Protein AF-A0A812KFK1-F1 (afdb_monomer_lite)

pLDDT: mean 70.48, std 11.32, range [40.88, 87.0]

Radius of gyration: 27.41 Å; chains: 1; bounding box: 94×32×52 Å

Secondary structure (DSSP, 8-state):
-B-TTSSBHHHHS-HHHHHHHHHHHHHHHTSSSS--S-HHHHHHHHHHHHHHHHHHHHHHHTTTHHHHHHHHHHHHHHHHHHHHHHHHHHHHHH-TTTGGGHHHHHHHHHHHHHHHHHHHHHHHSPPTHHHHHHHHHHHHHT-

Foldseek 3Di:
DPPPVRHRPCVVDDPVVNCVVVVVCVVVVVPDDDPPPDPVVVVVVVVVVVVVVVVVVVVCPPQPPVLLVVLVVVLVVCLVVQCVPCLVVVDVVPDDVCSVCSSVVSSVVSSVVSSVVSVVVVVPDPDCVVVVVVVVVVVVVVD

Structure (mmCIF, N/CA/C/O backbone):
data_AF-A0A812KFK1-F1
#
_entry.id   AF-A0A812KFK1-F1
#
loop_
_atom_site.group_PDB
_atom_site.id
_atom_site.type_symbol
_atom_site.label_atom_id
_atom_site.label_alt_id
_atom_site.label_comp_id
_atom_site.label_asym_id
_atom_site.label_entity_id
_atom_site.label_seq_id
_atom_site.pdbx_PDB_ins_code
_atom_site.Cartn_x
_atom_site.Cartn_y
_atom_site.Cartn_z
_atom_site.occupancy
_atom_site.B_iso_or_equiv
_atom_site.auth_seq_id
_atom_site.auth_comp_id
_atom_site.auth_asym_id
_atom_site.auth_atom_id
_atom_site.pdbx_PDB_model_num
ATOM 1 N N . MET A 1 1 ? -40.407 5.718 8.622 1.00 50.22 1 MET A N 1
ATOM 2 C CA . MET A 1 1 ? -41.687 6.332 9.011 1.00 50.22 1 MET A CA 1
ATOM 3 C C . MET A 1 1 ? -41.705 7.710 8.384 1.00 50.22 1 MET A C 1
ATOM 5 O O . MET A 1 1 ? -40.658 8.346 8.354 1.00 50.22 1 MET A O 1
ATOM 9 N N . TYR A 1 2 ? -42.812 8.055 7.737 1.00 50.09 2 TYR A N 1
ATOM 10 C CA . TYR A 1 2 ? -43.069 9.373 7.161 1.00 50.09 2 TYR A CA 1
ATOM 11 C C . TYR A 1 2 ? -44.126 10.018 8.056 1.00 50.09 2 TYR A C 1
ATOM 13 O O . TYR A 1 2 ? -45.037 9.302 8.483 1.00 50.09 2 TYR A O 1
ATOM 21 N N . ALA A 1 3 ? -43.990 11.305 8.356 1.00 56.97 3 ALA A N 1
ATOM 22 C CA . ALA A 1 3 ? -45.036 12.049 9.043 1.00 56.97 3 ALA A CA 1
ATOM 23 C C . ALA A 1 3 ? -46.223 12.301 8.088 1.00 56.97 3 ALA A C 1
ATOM 25 O O . ALA A 1 3 ? -46.097 12.127 6.869 1.00 56.97 3 ALA A O 1
ATOM 26 N N . GLU A 1 4 ? -47.390 12.652 8.637 1.00 62.00 4 GLU A N 1
ATOM 27 C CA . GLU A 1 4 ? -48.662 12.831 7.903 1.00 62.00 4 GLU A CA 1
ATOM 28 C C . GLU A 1 4 ? -48.604 13.910 6.795 1.00 62.00 4 GLU A C 1
ATOM 30 O O . GLU A 1 4 ? -49.464 13.971 5.923 1.00 62.00 4 GLU A O 1
ATOM 35 N N . ASP A 1 5 ? -47.545 14.710 6.791 1.00 61.19 5 ASP A N 1
ATOM 36 C CA . ASP A 1 5 ? -47.175 15.793 5.884 1.00 61.19 5 ASP A CA 1
ATOM 37 C C . ASP A 1 5 ? -46.241 15.357 4.729 1.00 61.19 5 ASP A C 1
ATOM 39 O O . ASP A 1 5 ? -45.827 16.171 3.905 1.00 61.19 5 ASP A O 1
ATOM 43 N N . GLY A 1 6 ? -45.946 14.057 4.598 1.00 66.69 6 GLY A N 1
ATOM 44 C CA . GLY A 1 6 ? -45.289 13.470 3.417 1.00 66.69 6 GLY A CA 1
ATOM 45 C C . GLY A 1 6 ? -43.778 13.710 3.311 1.00 66.69 6 GLY A C 1
ATOM 46 O O . GLY A 1 6 ? -43.132 13.189 2.399 1.00 66.69 6 GLY A O 1
ATOM 47 N N . ILE A 1 7 ? -43.191 14.442 4.257 1.00 58.69 7 ILE A N 1
ATOM 48 C CA . ILE A 1 7 ? -41.748 14.666 4.379 1.00 58.69 7 ILE A CA 1
ATOM 49 C C . ILE A 1 7 ? -41.153 13.566 5.276 1.00 58.69 7 ILE A C 1
ATOM 51 O O . ILE A 1 7 ? -41.799 13.058 6.198 1.00 58.69 7 ILE A O 1
ATOM 55 N N . ARG A 1 8 ? -39.917 13.125 5.001 1.00 57.19 8 ARG A N 1
ATOM 56 C CA . ARG A 1 8 ? -39.225 12.178 5.895 1.00 57.19 8 ARG A CA 1
ATOM 57 C C . ARG A 1 8 ? -38.993 12.862 7.240 1.00 57.19 8 ARG A C 1
ATOM 59 O O . ARG A 1 8 ? -38.387 13.923 7.258 1.00 57.19 8 ARG A O 1
ATOM 66 N N . ASP A 1 9 ? -39.318 12.204 8.356 1.00 59.56 9 ASP A N 1
ATOM 67 C CA . ASP A 1 9 ? -39.042 12.707 9.724 1.00 59.56 9 ASP A CA 1
ATOM 68 C C . ASP A 1 9 ? -37.596 13.209 9.909 1.00 59.56 9 ASP A C 1
ATOM 70 O O . ASP A 1 9 ? -37.313 14.123 10.673 1.00 59.56 9 ASP A O 1
ATOM 74 N N . VAL A 1 10 ? -36.656 12.612 9.173 1.00 60.09 10 VAL A N 1
ATOM 75 C CA . VAL A 1 10 ? -35.224 12.949 9.189 1.00 60.09 10 VAL A CA 1
ATOM 76 C C . VAL A 1 10 ? -34.929 14.328 8.567 1.00 60.09 10 VAL A C 1
ATOM 78 O O . VAL A 1 10 ? -33.869 14.886 8.806 1.00 60.09 10 VAL A O 1
ATOM 81 N N . GLU A 1 11 ? -35.824 14.873 7.753 1.00 60.94 11 GLU A N 1
ATOM 82 C CA . GLU A 1 11 ? -35.664 16.168 7.077 1.00 60.94 11 GLU A CA 1
ATOM 83 C C . GLU A 1 11 ? -36.427 17.292 7.792 1.00 60.94 11 GLU A C 1
ATOM 85 O O . GLU A 1 11 ? -36.064 18.456 7.646 1.00 60.94 11 GLU A O 1
ATOM 90 N N . ALA A 1 12 ? -37.428 16.950 8.610 1.00 61.34 12 ALA A N 1
ATOM 91 C CA . ALA A 1 12 ? -38.185 17.906 9.418 1.00 61.34 12 ALA A CA 1
ATOM 92 C C . ALA A 1 12 ? -37.478 18.300 10.735 1.00 61.34 12 ALA A C 1
ATOM 94 O O . ALA A 1 12 ? -37.833 19.302 11.351 1.00 61.34 12 ALA A O 1
ATOM 95 N N . MET A 1 13 ? -36.476 17.530 11.179 1.00 61.03 13 MET A N 1
ATOM 96 C CA . MET A 1 13 ? -35.762 17.758 12.443 1.00 61.03 13 MET A CA 1
ATOM 97 C C . MET A 1 13 ? -34.488 18.595 12.258 1.00 61.03 13 MET A C 1
ATOM 99 O O . MET A 1 13 ? -33.735 18.411 11.300 1.00 61.03 13 MET A O 1
ATOM 103 N N . SER A 1 14 ? -34.191 19.470 13.224 1.00 64.50 14 SER A N 1
ATOM 104 C CA . SER A 1 14 ? -32.937 20.228 13.247 1.00 64.50 14 SER A CA 1
ATOM 105 C C . SER A 1 14 ? -31.723 19.296 13.420 1.00 64.50 14 SER A C 1
ATOM 107 O O . SER A 1 14 ? -31.788 18.275 14.110 1.00 64.50 14 SER A O 1
ATOM 109 N N . SER A 1 15 ? -30.578 19.631 12.810 1.00 59.16 15 SER A N 1
ATOM 110 C CA . SER A 1 15 ? -29.387 18.758 12.775 1.00 59.16 15 SER A CA 1
ATOM 111 C C . SER A 1 15 ? -28.874 18.330 14.158 1.00 59.16 15 SER A C 1
ATOM 113 O O . SER A 1 15 ? -28.258 17.272 14.277 1.00 59.16 15 SER A O 1
ATOM 115 N N . GLN A 1 16 ? -29.119 19.132 15.199 1.00 60.59 16 GLN A N 1
ATOM 116 C CA . GLN A 1 16 ? -28.716 18.828 16.576 1.00 60.59 16 GLN A CA 1
ATOM 117 C C . GLN A 1 16 ? -29.673 17.829 17.243 1.00 60.59 16 GLN A C 1
ATOM 119 O O . GLN A 1 16 ? -29.223 16.833 17.812 1.00 60.59 16 GLN A O 1
ATOM 124 N N . GLU A 1 17 ? -30.985 18.006 17.077 1.00 62.84 17 GLU A N 1
ATOM 125 C CA . GLU A 1 17 ? -31.999 17.070 17.585 1.00 62.84 17 GLU A CA 1
ATOM 126 C C . GLU A 1 17 ? -31.920 15.706 16.894 1.00 62.84 17 GLU A C 1
ATOM 128 O O . GLU A 1 17 ? -32.220 14.668 17.484 1.00 62.84 17 GLU A O 1
ATOM 133 N N . LEU A 1 18 ? -31.432 15.677 15.655 1.00 66.19 18 LEU A N 1
ATOM 134 C CA . LEU A 1 18 ? -31.231 14.451 14.894 1.00 66.19 18 LEU A CA 1
ATOM 135 C C . LEU A 1 18 ? -30.092 13.589 15.455 1.00 66.19 18 LEU A C 1
ATOM 137 O O . LEU A 1 18 ? -30.167 12.358 15.424 1.00 66.19 18 LEU A O 1
ATOM 141 N N . VAL A 1 19 ? -29.047 14.223 15.994 1.00 67.06 19 VAL A N 1
ATOM 142 C CA . VAL A 1 19 ? -27.933 13.540 16.667 1.00 67.06 19 VAL A CA 1
ATOM 143 C C . VAL A 1 19 ? -28.378 13.019 18.028 1.00 67.06 19 VAL A C 1
ATOM 145 O O . VAL A 1 19 ? -28.076 11.873 18.367 1.00 67.06 19 VAL A O 1
ATOM 148 N N . GLU A 1 20 ? -29.151 13.792 18.787 1.00 71.12 20 GLU A N 1
ATOM 149 C CA . GLU A 1 20 ? -29.719 13.332 20.059 1.00 71.12 20 GLU A CA 1
ATOM 150 C C . GLU A 1 20 ? -30.714 12.185 19.864 1.00 71.12 20 GLU A C 1
ATOM 152 O O . GLU A 1 20 ? -30.672 11.188 20.585 1.00 71.12 20 GLU A O 1
ATOM 157 N N . HIS A 1 21 ? -31.564 12.268 18.842 1.00 68.12 21 HIS A N 1
ATOM 158 C CA . HIS A 1 21 ? -32.529 11.223 18.538 1.00 68.12 21 HIS A CA 1
ATOM 159 C C . HIS A 1 21 ? -31.843 9.955 18.016 1.00 68.12 21 HIS A C 1
ATOM 161 O O . HIS A 1 21 ? -32.155 8.859 18.475 1.00 68.12 21 HIS A O 1
ATOM 167 N N . LYS A 1 22 ? -30.841 10.066 17.130 1.00 66.25 22 LYS A N 1
ATOM 168 C CA . LYS A 1 22 ? -30.082 8.897 16.651 1.00 66.25 22 LYS A CA 1
ATOM 169 C C . LYS A 1 22 ? -29.191 8.288 17.726 1.00 66.25 22 LYS A C 1
ATOM 171 O O . LYS A 1 22 ? -29.102 7.067 17.796 1.00 66.25 22 LYS A O 1
ATOM 176 N N . SER A 1 23 ? -28.566 9.092 18.582 1.00 59.47 23 SER A N 1
ATOM 177 C CA . SER A 1 23 ? -27.773 8.580 19.708 1.00 59.47 23 SER A CA 1
ATOM 178 C C . SER A 1 23 ? -28.659 7.889 20.742 1.00 59.47 23 SER A C 1
ATOM 180 O O . SER A 1 23 ? -28.334 6.778 21.163 1.00 59.47 23 SER A O 1
ATOM 182 N N . LYS A 1 24 ? -29.835 8.451 21.062 1.00 65.81 24 LYS A N 1
ATOM 183 C CA . LYS A 1 24 ? -30.858 7.747 21.844 1.00 65.81 24 LYS A CA 1
ATOM 184 C C . LYS A 1 24 ? -31.308 6.477 21.145 1.00 65.81 24 LYS A C 1
ATOM 186 O O . LYS A 1 24 ? -31.327 5.444 21.793 1.00 65.81 24 LYS A O 1
ATOM 191 N N . LEU A 1 25 ? -31.609 6.479 19.850 1.00 63.59 25 LEU A N 1
ATOM 192 C CA . LEU A 1 25 ? -32.019 5.266 19.138 1.00 63.59 25 LEU A CA 1
ATOM 193 C C . LEU A 1 25 ? -30.920 4.205 19.110 1.00 63.59 25 LEU A C 1
ATOM 195 O O . LEU A 1 25 ? -31.243 3.037 19.253 1.00 63.59 25 LEU A O 1
ATOM 199 N N . VAL A 1 26 ? -29.643 4.566 19.003 1.00 62.38 26 VAL A N 1
ATOM 200 C CA . VAL A 1 26 ? -28.530 3.610 19.117 1.00 62.38 26 VAL A CA 1
ATOM 201 C C . VAL A 1 26 ? -28.459 3.042 20.533 1.00 62.38 26 VAL A C 1
ATOM 203 O O . VAL A 1 26 ? -28.394 1.829 20.693 1.00 62.38 26 VAL A O 1
ATOM 206 N N . LEU A 1 27 ? -28.563 3.884 21.564 1.00 58.59 27 LEU A N 1
ATOM 207 C CA . LEU A 1 27 ? -28.557 3.455 22.967 1.00 58.59 27 LEU A CA 1
ATOM 208 C C . LEU A 1 27 ? -29.805 2.638 23.351 1.00 58.59 27 LEU A C 1
ATOM 210 O O . LEU A 1 27 ? -29.719 1.727 24.172 1.00 58.59 27 LEU A O 1
ATOM 214 N N . THR A 1 28 ? -30.956 2.925 22.741 1.00 57.56 28 THR A N 1
ATOM 215 C CA . THR A 1 28 ? -32.237 2.252 23.020 1.00 57.56 28 THR A CA 1
ATOM 216 C C . THR A 1 28 ? -32.428 1.011 22.146 1.00 57.56 28 THR A C 1
ATOM 218 O O . THR A 1 28 ? -32.996 0.033 22.613 1.00 57.56 28 THR A O 1
ATOM 221 N N . SER A 1 29 ? -31.882 0.983 20.927 1.00 51.09 29 SER A N 1
ATOM 222 C CA . SER A 1 29 ? -31.783 -0.228 20.089 1.00 51.09 29 SER A CA 1
ATOM 223 C C . SER A 1 29 ? -30.693 -1.181 20.588 1.00 51.09 29 SER A C 1
ATOM 225 O O . SER A 1 29 ? -30.698 -2.358 20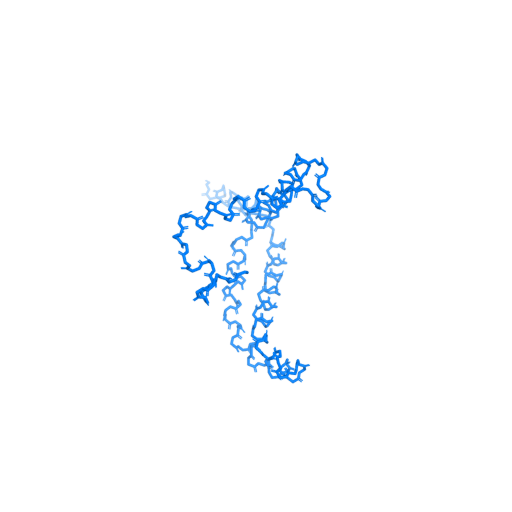.237 1.00 51.09 29 SER A O 1
ATOM 227 N N . LEU A 1 30 ? -29.778 -0.697 21.439 1.00 50.94 30 LEU A N 1
ATOM 228 C CA . LEU A 1 30 ? -28.880 -1.534 22.238 1.00 50.94 30 LEU A CA 1
ATOM 229 C C . LEU A 1 30 ? -29.572 -2.198 23.448 1.00 50.94 30 LEU A C 1
ATOM 231 O O . LEU A 1 30 ? -28.970 -3.068 24.076 1.00 50.94 30 LEU A O 1
ATOM 235 N N . LYS A 1 31 ? -30.826 -1.848 23.778 1.00 40.88 31 LYS A N 1
ATOM 236 C CA . LYS A 1 31 ? -31.680 -2.627 24.696 1.00 40.88 31 LYS A CA 1
ATOM 237 C C . LYS A 1 31 ? -32.387 -3.754 23.915 1.00 40.88 31 LYS A C 1
ATOM 239 O O . LYS A 1 31 ? -32.721 -3.605 22.748 1.00 40.88 31 LYS A O 1
ATOM 244 N N . PRO A 1 32 ? -32.602 -4.919 24.535 1.00 47.03 32 PRO A N 1
ATOM 245 C CA . PRO A 1 32 ? -31.831 -6.130 24.288 1.00 47.03 32 PRO A CA 1
ATOM 246 C C . PRO A 1 32 ? -32.534 -7.067 23.294 1.00 47.03 32 PRO A C 1
ATOM 248 O O . PRO A 1 32 ? -33.540 -7.693 23.622 1.00 47.03 32 PRO A O 1
ATOM 251 N N . LYS A 1 33 ? -31.980 -7.227 22.089 1.00 44.66 33 LYS A N 1
ATOM 252 C CA . LYS A 1 33 ? -32.328 -8.358 21.202 1.00 44.66 33 LYS A CA 1
ATOM 253 C C . LYS A 1 33 ? -31.138 -9.003 20.495 1.00 44.66 33 LYS A C 1
ATOM 255 O O . LYS A 1 33 ? -31.286 -10.074 19.917 1.00 44.66 33 LYS A O 1
ATOM 260 N N . THR A 1 34 ? -29.947 -8.421 20.597 1.00 47.78 34 THR A N 1
ATOM 261 C CA . THR A 1 34 ? -28.706 -8.999 20.078 1.00 47.78 34 THR A CA 1
ATOM 262 C C . THR A 1 34 ? -27.775 -9.356 21.234 1.00 47.78 34 THR A C 1
ATOM 264 O O . THR A 1 34 ? -27.272 -8.501 21.946 1.00 47.78 34 THR A O 1
ATOM 267 N N . CYS A 1 35 ? -27.630 -10.664 21.431 1.00 46.00 35 CYS A N 1
ATOM 268 C CA . CYS A 1 35 ? -26.657 -11.496 22.150 1.00 46.00 35 CYS A CA 1
ATOM 269 C C . CYS A 1 35 ? -25.346 -10.902 22.734 1.00 46.00 35 CYS A C 1
ATOM 271 O O . CYS A 1 35 ? -24.319 -11.576 22.683 1.00 46.00 35 CYS A O 1
ATOM 273 N N . ILE A 1 36 ? -25.312 -9.710 23.328 1.00 52.28 36 ILE A N 1
ATOM 274 C CA . ILE A 1 36 ? -24.113 -9.192 24.007 1.00 52.28 36 ILE A CA 1
ATOM 275 C C . ILE A 1 36 ? -24.334 -9.303 25.515 1.00 52.28 36 ILE A C 1
ATOM 277 O O . ILE A 1 36 ? -24.832 -8.389 26.162 1.00 52.28 36 ILE A O 1
ATOM 281 N N . LYS A 1 37 ? -23.988 -10.473 26.070 1.00 58.38 37 LYS A N 1
ATOM 282 C CA . LYS A 1 37 ? -24.097 -10.772 27.510 1.00 58.38 37 LYS A CA 1
ATOM 283 C C . LYS A 1 37 ? -23.192 -9.892 28.384 1.00 58.38 37 LYS A C 1
ATOM 285 O O . LYS A 1 37 ? -23.542 -9.649 29.528 1.00 58.38 37 LYS A O 1
ATOM 290 N N . ASP A 1 38 ? -22.081 -9.387 27.840 1.00 59.94 38 ASP A N 1
ATOM 291 C CA . ASP A 1 38 ? -21.103 -8.585 28.582 1.00 59.94 38 ASP A CA 1
ATOM 292 C C . ASP A 1 38 ? -20.557 -7.423 27.730 1.00 59.94 38 ASP A C 1
ATOM 294 O O . ASP A 1 38 ? -19.736 -7.653 26.833 1.00 59.94 38 ASP A O 1
ATOM 298 N N . PRO A 1 39 ? -20.922 -6.159 28.015 1.00 65.62 39 PRO A N 1
ATOM 299 C CA . PRO A 1 39 ? -20.428 -5.002 27.260 1.00 65.62 39 PRO A CA 1
ATOM 300 C C . PRO A 1 39 ? -18.903 -4.833 27.371 1.00 65.62 39 PRO A C 1
ATOM 302 O O . PRO A 1 39 ? -18.250 -4.425 26.411 1.00 65.62 39 PRO A O 1
ATOM 305 N N . LYS A 1 40 ? -18.308 -5.243 28.502 1.00 75.00 40 LYS A N 1
ATOM 306 C CA . LYS A 1 40 ? -16.848 -5.261 28.695 1.00 75.00 40 LYS A CA 1
ATOM 307 C C . LYS A 1 40 ? -16.136 -6.181 27.701 1.00 75.00 40 LYS A C 1
ATOM 309 O O . LYS A 1 40 ? -15.066 -5.834 27.217 1.00 75.00 40 LYS A O 1
ATOM 314 N N . ARG A 1 41 ? -16.729 -7.330 27.351 1.00 70.88 41 ARG A N 1
ATOM 315 C CA . ARG A 1 41 ? -16.114 -8.281 26.409 1.00 70.88 41 ARG A CA 1
ATOM 316 C C . ARG A 1 41 ? -16.110 -7.746 24.983 1.00 70.88 41 ARG A C 1
ATOM 318 O O . ARG A 1 41 ? -15.136 -7.959 24.269 1.00 70.88 41 ARG A O 1
ATOM 325 N N . LEU A 1 42 ? -17.160 -7.022 24.592 1.00 70.50 42 LEU A N 1
ATOM 326 C CA . LEU A 1 42 ? -17.216 -6.354 23.294 1.00 70.50 42 LEU A CA 1
ATOM 327 C C . LEU A 1 42 ? -16.165 -5.243 23.205 1.00 70.50 42 LEU A C 1
ATOM 329 O O . LEU A 1 42 ? -15.416 -5.190 22.235 1.00 70.50 42 LEU A O 1
ATOM 333 N N . GLN A 1 43 ? -16.054 -4.411 24.244 1.00 79.25 43 GLN A N 1
ATOM 334 C CA . GLN A 1 43 ? -15.036 -3.362 24.304 1.00 79.25 43 GLN A CA 1
ATOM 335 C C . GLN A 1 43 ? -13.617 -3.941 24.230 1.00 79.25 43 GLN A C 1
ATOM 337 O O . GLN A 1 43 ? -12.793 -3.438 23.470 1.00 79.25 43 GLN A O 1
ATOM 342 N N . SER A 1 44 ? -13.334 -5.025 24.958 1.00 78.38 44 SER A N 1
ATOM 343 C CA . SER A 1 44 ? -12.040 -5.709 24.873 1.00 78.38 44 SER A CA 1
ATOM 344 C C . SER A 1 44 ? -11.794 -6.338 23.500 1.00 78.38 44 SER A C 1
ATOM 346 O O . SER A 1 44 ? -10.682 -6.251 22.997 1.00 78.38 44 SER A O 1
ATOM 348 N N . ALA A 1 45 ? -12.802 -6.931 22.854 1.00 74.88 45 ALA A N 1
ATOM 349 C CA . ALA A 1 45 ? -12.656 -7.495 21.510 1.00 74.88 45 ALA A CA 1
ATOM 350 C C . ALA A 1 45 ? -12.347 -6.414 20.460 1.00 74.88 45 ALA A C 1
ATOM 352 O O . ALA A 1 45 ? -11.444 -6.586 19.644 1.00 74.88 45 ALA A O 1
ATOM 353 N N . VAL A 1 46 ? -13.045 -5.277 20.524 1.00 84.06 46 VAL A N 1
ATOM 354 C CA . VAL A 1 46 ? -12.785 -4.119 19.657 1.00 84.06 46 VAL A CA 1
ATOM 355 C C . VAL A 1 46 ? -11.406 -3.522 19.949 1.00 84.06 46 VAL A C 1
ATOM 357 O O . VAL A 1 46 ? -10.655 -3.238 19.019 1.00 84.06 46 VAL A O 1
ATOM 360 N N . GLY A 1 47 ? -11.028 -3.396 21.224 1.00 83.19 47 GLY A N 1
ATOM 361 C CA . GLY A 1 47 ? -9.701 -2.926 21.633 1.00 83.19 47 GLY A CA 1
ATOM 362 C C . GLY A 1 47 ? -8.569 -3.844 21.164 1.00 83.19 47 GLY A C 1
ATOM 363 O O . GLY A 1 47 ? -7.535 -3.366 20.696 1.00 83.19 47 GLY A O 1
ATOM 364 N N . ASN A 1 48 ? -8.777 -5.160 21.208 1.00 83.06 48 ASN A N 1
ATOM 365 C CA . ASN A 1 48 ? -7.824 -6.145 20.700 1.00 83.06 48 ASN A CA 1
ATOM 366 C C . ASN A 1 48 ? -7.707 -6.085 19.174 1.00 83.06 48 ASN A C 1
ATOM 368 O O . ASN A 1 48 ? -6.595 -6.132 18.653 1.00 83.06 48 ASN A O 1
ATOM 372 N N . LEU A 1 49 ? -8.824 -5.926 18.457 1.00 80.81 49 LEU A N 1
ATOM 373 C CA . LEU A 1 49 ? -8.817 -5.749 17.004 1.00 80.81 49 LEU A CA 1
ATOM 374 C C . LEU A 1 49 ? -8.077 -4.466 16.604 1.00 80.81 49 LEU A C 1
ATOM 376 O O . LEU A 1 49 ? -7.248 -4.487 15.697 1.00 80.81 49 LEU A O 1
ATOM 380 N N . TRP A 1 50 ? -8.326 -3.370 17.322 1.00 82.62 50 TRP A N 1
ATOM 381 C CA . TRP A 1 50 ? -7.634 -2.098 17.125 1.00 82.62 50 TRP A CA 1
ATOM 382 C C . TRP A 1 50 ? -6.129 -2.215 17.381 1.00 82.62 50 TRP A C 1
ATOM 384 O O . TRP A 1 50 ? -5.317 -1.731 16.598 1.00 82.62 50 TRP A O 1
ATOM 394 N N . SER A 1 51 ? -5.744 -2.919 18.445 1.00 80.44 51 SER A N 1
ATOM 395 C CA . SER A 1 51 ? -4.338 -3.127 18.800 1.00 80.44 51 SER A CA 1
ATOM 396 C C . SER A 1 51 ? -3.619 -4.024 17.788 1.00 80.44 51 SER A C 1
ATOM 398 O O . SER A 1 51 ? -2.496 -3.721 17.394 1.00 80.44 51 SER A O 1
ATOM 400 N N . ALA A 1 52 ? -4.271 -5.090 17.314 1.00 78.94 52 ALA A N 1
ATOM 401 C CA . ALA A 1 52 ? -3.746 -5.950 16.256 1.00 78.94 52 ALA A CA 1
ATOM 402 C C . ALA A 1 52 ? -3.576 -5.177 14.939 1.00 78.94 52 ALA A C 1
ATOM 404 O O . ALA A 1 52 ? -2.541 -5.287 14.285 1.00 78.94 52 ALA A O 1
ATOM 405 N N . TRP A 1 53 ? -4.553 -4.338 14.587 1.00 77.62 53 TRP A N 1
ATOM 406 C CA . TRP A 1 53 ? -4.467 -3.451 13.431 1.00 77.62 53 TRP A CA 1
ATOM 407 C C . TRP A 1 53 ? -3.287 -2.480 13.545 1.00 77.62 53 TRP A C 1
ATOM 409 O O . TRP A 1 53 ? -2.465 -2.402 12.634 1.00 77.62 53 TRP A O 1
ATOM 419 N N . LEU A 1 54 ? -3.143 -1.795 14.684 1.00 77.00 54 LEU A N 1
ATOM 420 C CA . LEU A 1 54 ? -2.016 -0.895 14.928 1.00 77.00 54 LEU A CA 1
ATOM 421 C C . LEU A 1 54 ? -0.671 -1.626 14.919 1.00 77.00 54 LEU A C 1
ATOM 423 O O . LEU A 1 54 ? 0.300 -1.072 14.419 1.00 77.00 54 LEU A O 1
ATOM 427 N N . ALA A 1 55 ? -0.597 -2.867 15.404 1.00 73.00 55 ALA A N 1
ATOM 428 C CA . ALA A 1 55 ? 0.618 -3.678 15.342 1.00 73.00 55 ALA A CA 1
ATOM 429 C C . ALA A 1 55 ? 1.010 -4.026 13.895 1.00 73.00 55 ALA A C 1
ATOM 431 O O . ALA A 1 55 ? 2.188 -3.951 13.534 1.00 73.00 55 ALA A O 1
ATOM 432 N N . VAL A 1 56 ? 0.032 -4.346 13.043 1.00 78.56 56 VAL A N 1
ATOM 433 C CA . VAL A 1 56 ? 0.251 -4.570 11.605 1.00 78.56 56 VAL A CA 1
ATOM 434 C C . VAL A 1 56 ? 0.694 -3.273 10.927 1.00 78.56 56 VAL A C 1
ATOM 436 O O . VAL A 1 56 ? 1.712 -3.263 10.239 1.00 78.56 56 VAL A O 1
ATOM 439 N N . VAL A 1 57 ? 0.008 -2.156 11.186 1.00 72.38 57 VAL A N 1
ATOM 440 C CA . VAL A 1 57 ? 0.379 -0.831 10.661 1.00 72.38 57 VAL A CA 1
ATOM 441 C C . VAL A 1 57 ? 1.767 -0.406 11.144 1.00 72.38 57 VAL A C 1
ATOM 443 O O . VAL A 1 57 ? 2.546 0.122 10.358 1.00 72.38 57 VAL A O 1
ATOM 446 N N . ALA A 1 58 ? 2.137 -0.674 12.396 1.00 68.19 58 ALA A N 1
ATOM 447 C CA . ALA A 1 58 ? 3.465 -0.388 12.938 1.00 68.19 58 ALA A CA 1
ATOM 448 C C . ALA A 1 58 ? 4.552 -1.242 12.261 1.00 68.19 58 ALA A C 1
ATOM 450 O O . ALA A 1 58 ? 5.605 -0.730 11.878 1.00 68.19 58 ALA A O 1
ATOM 451 N N . THR A 1 59 ? 4.268 -2.529 12.036 1.00 68.31 59 THR A N 1
ATOM 452 C CA . THR A 1 59 ? 5.170 -3.455 11.331 1.00 68.31 59 THR A CA 1
ATOM 453 C C . THR A 1 59 ? 5.372 -3.035 9.873 1.00 68.31 59 THR A C 1
ATOM 455 O O . THR A 1 59 ? 6.487 -3.089 9.354 1.00 68.31 59 THR A O 1
ATOM 458 N N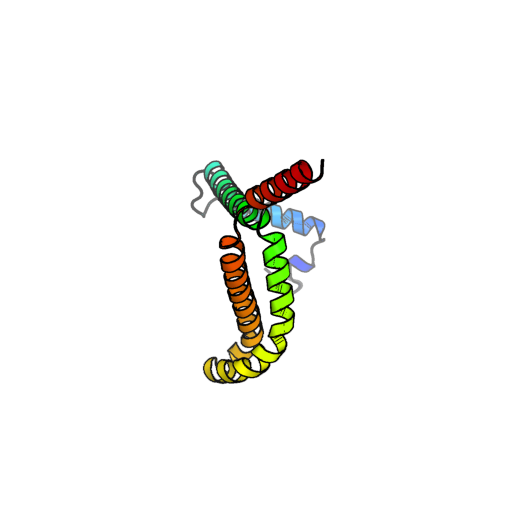 . LEU A 1 60 ? 4.307 -2.557 9.227 1.00 62.50 60 LEU A N 1
ATOM 459 C CA . LEU A 1 60 ? 4.336 -2.050 7.858 1.00 62.50 60 LEU A CA 1
ATOM 460 C C . LEU A 1 60 ? 4.878 -0.613 7.752 1.00 62.50 60 LEU A C 1
ATOM 462 O O . LEU A 1 60 ? 5.343 -0.227 6.692 1.00 62.50 60 LEU A O 1
ATOM 466 N N . SER A 1 61 ? 4.870 0.213 8.798 1.00 62.97 61 SER A N 1
ATOM 467 C CA . SER A 1 61 ? 5.285 1.625 8.682 1.00 62.97 61 SER A CA 1
ATOM 468 C C . SER A 1 61 ? 6.774 1.854 8.963 1.00 62.97 61 SER A C 1
ATOM 470 O O . SER A 1 61 ? 7.406 2.643 8.262 1.00 62.97 61 SER A O 1
ATOM 472 N N . LEU A 1 62 ? 7.382 1.123 9.905 1.00 60.41 62 LEU A N 1
ATOM 473 C CA . LEU A 1 62 ? 8.740 1.417 10.400 1.00 60.41 62 LEU A CA 1
ATOM 474 C C . LEU A 1 62 ? 9.888 1.189 9.397 1.00 60.41 62 LEU A C 1
ATOM 476 O O . LEU A 1 62 ? 10.952 1.786 9.547 1.00 60.41 62 LEU A O 1
ATOM 480 N N . LYS A 1 63 ? 9.717 0.329 8.387 1.00 58.94 63 LYS A N 1
ATOM 481 C CA . LYS A 1 63 ? 10.758 0.048 7.367 1.00 58.94 63 LYS A CA 1
ATOM 482 C C . LYS A 1 63 ? 10.255 0.088 5.931 1.00 58.94 63 LYS A C 1
ATOM 484 O O . LYS A 1 63 ? 11.050 -0.008 5.000 1.00 58.94 63 LYS A O 1
ATOM 489 N N . PHE A 1 64 ? 8.947 0.217 5.757 1.00 64.12 64 PHE A N 1
ATOM 490 C CA . PHE A 1 64 ? 8.294 0.007 4.474 1.00 64.12 64 PHE A CA 1
ATOM 491 C C . PHE A 1 64 ? 7.790 1.302 3.843 1.00 64.12 64 PHE A C 1
ATOM 493 O O . PHE A 1 64 ? 7.426 1.289 2.676 1.00 64.12 64 PHE A O 1
ATOM 500 N N . ALA A 1 65 ? 7.785 2.431 4.559 1.00 71.19 65 ALA A N 1
ATOM 501 C CA . ALA A 1 65 ? 7.308 3.698 4.003 1.00 71.19 65 ALA A CA 1
ATOM 502 C C . ALA A 1 65 ? 8.136 4.130 2.781 1.00 71.19 65 ALA A C 1
ATOM 504 O O . ALA A 1 65 ? 7.582 4.441 1.730 1.00 71.19 65 ALA A O 1
ATOM 505 N N . GLN A 1 66 ? 9.467 4.056 2.881 1.00 72.00 66 GLN A N 1
ATOM 506 C CA . GLN A 1 66 ? 10.356 4.423 1.780 1.00 72.00 66 GLN A CA 1
ATOM 507 C C . GLN A 1 66 ? 10.257 3.436 0.604 1.00 72.00 66 GLN A C 1
ATOM 509 O O . GLN A 1 66 ? 10.205 3.850 -0.550 1.00 72.00 66 GLN A O 1
ATOM 514 N N . THR A 1 67 ? 10.184 2.130 0.874 1.00 77.25 67 THR A N 1
ATOM 515 C CA . THR A 1 67 ? 10.032 1.111 -0.178 1.00 77.25 67 THR A CA 1
ATOM 516 C C . THR A 1 67 ? 8.667 1.190 -0.857 1.00 77.25 67 THR A C 1
ATOM 518 O O . THR A 1 67 ? 8.585 1.057 -2.073 1.00 77.25 67 THR A O 1
ATOM 521 N N . THR A 1 68 ? 7.605 1.478 -0.103 1.00 78.31 68 THR A N 1
ATOM 522 C CA . THR A 1 68 ? 6.252 1.684 -0.638 1.00 78.31 68 THR A CA 1
ATOM 523 C C . THR A 1 68 ? 6.191 2.947 -1.485 1.00 78.31 68 THR A C 1
ATOM 525 O O . THR A 1 68 ? 5.607 2.912 -2.560 1.00 78.31 68 THR A O 1
ATOM 528 N N . ALA A 1 69 ? 6.840 4.037 -1.062 1.00 83.25 69 ALA A N 1
ATOM 529 C CA . ALA A 1 69 ? 6.919 5.259 -1.857 1.00 83.25 69 ALA A CA 1
ATOM 530 C C . ALA A 1 69 ? 7.592 5.008 -3.218 1.00 83.25 69 ALA A C 1
ATOM 532 O O . ALA A 1 69 ? 7.063 5.422 -4.247 1.00 83.25 69 ALA A O 1
ATOM 533 N N . TYR A 1 70 ? 8.702 4.260 -3.246 1.00 80.88 70 TYR A N 1
ATOM 534 C CA . TYR A 1 70 ? 9.335 3.857 -4.506 1.00 80.88 70 TYR A CA 1
ATOM 535 C C . TYR A 1 70 ? 8.444 2.936 -5.344 1.00 80.88 70 TYR A C 1
ATOM 537 O O . TYR A 1 70 ? 8.317 3.145 -6.547 1.00 80.88 70 TYR A O 1
ATOM 545 N N . ALA A 1 71 ? 7.802 1.942 -4.727 1.00 83.00 71 ALA A N 1
ATOM 546 C CA . ALA A 1 71 ? 6.894 1.036 -5.426 1.00 83.00 71 ALA A CA 1
ATOM 547 C C . ALA A 1 71 ? 5.712 1.785 -6.062 1.00 83.00 71 ALA A C 1
ATOM 549 O O . ALA A 1 71 ? 5.373 1.519 -7.210 1.00 83.00 71 ALA A O 1
ATOM 550 N N . LEU A 1 72 ? 5.123 2.747 -5.346 1.00 85.69 72 LEU A N 1
ATOM 551 C CA . LEU A 1 72 ? 4.032 3.584 -5.844 1.00 85.69 72 LEU A CA 1
ATOM 552 C C . LEU A 1 72 ? 4.494 4.506 -6.974 1.00 85.69 72 LEU A C 1
ATOM 554 O O . LEU A 1 72 ? 3.809 4.598 -7.984 1.00 85.69 72 LEU A O 1
ATOM 558 N N . ALA A 1 73 ? 5.671 5.126 -6.855 1.00 86.06 73 ALA A N 1
ATOM 559 C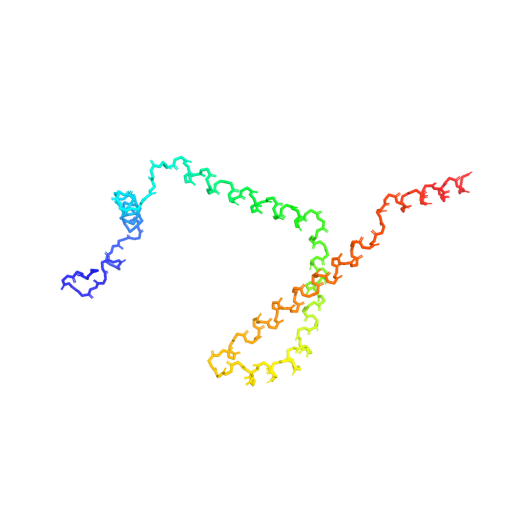 CA . ALA A 1 73 ? 6.228 5.952 -7.927 1.00 86.06 73 ALA A CA 1
ATOM 560 C C . ALA A 1 73 ? 6.443 5.145 -9.222 1.00 86.06 73 ALA A C 1
ATOM 562 O O . ALA A 1 73 ? 6.124 5.613 -10.314 1.00 86.06 73 ALA A O 1
ATOM 563 N N . ILE A 1 74 ? 6.930 3.906 -9.099 1.00 85.50 74 ILE A N 1
ATOM 564 C CA . ILE A 1 74 ? 7.074 2.979 -10.228 1.00 85.50 74 ILE A CA 1
ATOM 565 C C . ILE A 1 74 ? 5.694 2.553 -10.758 1.00 85.50 74 ILE A C 1
ATOM 567 O O . ILE A 1 74 ? 5.499 2.476 -11.969 1.00 85.50 74 ILE A O 1
ATOM 571 N N . ALA A 1 75 ? 4.716 2.325 -9.879 1.00 85.56 75 ALA A N 1
ATOM 572 C CA . ALA A 1 75 ? 3.361 1.939 -10.269 1.00 85.56 75 ALA A CA 1
ATOM 573 C C . ALA A 1 75 ? 2.672 3.007 -11.122 1.00 85.56 75 ALA A C 1
ATOM 575 O O . ALA A 1 75 ? 2.078 2.668 -12.142 1.00 85.56 75 ALA A O 1
ATOM 576 N N . GLU A 1 76 ? 2.801 4.284 -10.760 1.00 86.25 76 GLU A N 1
ATOM 577 C CA . GLU A 1 76 ? 2.228 5.391 -11.537 1.00 86.25 76 GLU A CA 1
ATOM 578 C C . GLU A 1 76 ? 2.839 5.478 -12.948 1.00 86.25 76 GLU A C 1
ATOM 580 O O . GLU A 1 76 ? 2.130 5.736 -13.919 1.00 86.25 76 GLU A O 1
ATOM 585 N N . MET A 1 77 ? 4.132 5.164 -13.099 1.00 87.00 77 MET A N 1
ATOM 586 C CA . MET A 1 77 ? 4.797 5.106 -14.409 1.00 87.00 77 MET A CA 1
ATOM 587 C C . MET A 1 77 ? 4.322 3.916 -15.259 1.00 87.00 77 MET A C 1
ATOM 589 O O . MET A 1 77 ? 4.183 4.032 -16.477 1.00 87.00 77 MET A O 1
ATOM 593 N N . LEU A 1 78 ? 4.059 2.764 -14.631 1.00 86.06 78 LEU A N 1
ATOM 594 C CA . LEU A 1 78 ? 3.617 1.548 -15.324 1.00 86.06 78 LEU A CA 1
ATOM 595 C C . LEU A 1 78 ? 2.105 1.489 -15.563 1.00 86.06 78 LEU A C 1
ATOM 597 O O . LEU A 1 78 ? 1.654 0.672 -16.366 1.00 86.06 78 LEU A O 1
ATOM 601 N N . LYS A 1 79 ? 1.316 2.347 -14.917 1.00 81.62 79 LYS A N 1
ATOM 602 C CA . LYS A 1 79 ? -0.144 2.330 -15.019 1.00 81.62 79 LYS A CA 1
ATOM 603 C C . LYS A 1 79 ? -0.626 2.452 -16.463 1.00 81.62 79 LYS A C 1
ATOM 605 O O . LYS A 1 79 ? -1.392 1.617 -16.929 1.00 81.62 79 LYS A O 1
ATOM 610 N N . TYR A 1 80 ? -0.128 3.443 -17.201 1.00 83.12 80 TYR A N 1
ATOM 611 C CA . TYR A 1 80 ? -0.543 3.687 -18.585 1.00 83.12 80 TYR A CA 1
ATOM 612 C C . TYR A 1 80 ? -0.278 2.504 -19.540 1.00 83.12 80 TYR A C 1
ATOM 614 O O . TYR A 1 80 ? -1.225 2.055 -20.195 1.00 83.12 80 TYR A O 1
ATOM 622 N N . PRO A 1 81 ? 0.951 1.948 -19.631 1.00 84.56 81 PRO A N 1
ATOM 623 C CA . PRO A 1 81 ? 1.198 0.805 -20.505 1.00 84.56 81 PRO A CA 1
ATOM 624 C C . PRO A 1 81 ? 0.441 -0.443 -20.045 1.00 84.56 81 PRO A C 1
ATOM 626 O O . PRO A 1 81 ? -0.132 -1.138 -20.880 1.00 84.56 81 PRO A O 1
ATOM 629 N N . VAL A 1 82 ? 0.377 -0.718 -18.738 1.00 83.94 82 VAL A N 1
ATOM 630 C CA . VAL A 1 82 ? -0.315 -1.907 -18.220 1.00 83.94 82 VAL A CA 1
ATOM 631 C C . VAL A 1 82 ? -1.802 -1.840 -18.544 1.00 83.94 82 VAL A C 1
ATOM 633 O O . VAL A 1 82 ? -2.313 -2.769 -19.164 1.00 83.94 82 VAL A O 1
ATOM 636 N N . THR A 1 83 ? -2.478 -0.731 -18.233 1.00 82.19 83 THR A N 1
ATOM 637 C CA . THR A 1 83 ? -3.902 -0.560 -18.541 1.00 82.19 83 THR A CA 1
ATOM 638 C C . THR A 1 83 ? -4.166 -0.659 -20.044 1.00 82.19 83 THR A C 1
ATOM 640 O O . THR A 1 83 ? -5.151 -1.269 -20.447 1.00 82.19 83 THR A O 1
ATOM 643 N N . ARG A 1 84 ? -3.270 -0.154 -20.905 1.00 83.50 84 ARG A N 1
ATOM 644 C CA . ARG A 1 84 ? -3.434 -0.259 -22.365 1.00 83.50 84 ARG A CA 1
ATOM 645 C C . ARG A 1 84 ? -3.466 -1.708 -22.868 1.00 83.50 84 ARG A C 1
ATOM 647 O O . ARG A 1 84 ? -4.218 -1.991 -23.799 1.00 83.50 84 ARG A O 1
ATOM 654 N N . TYR A 1 85 ? -2.676 -2.603 -22.276 1.00 84.00 85 TYR A N 1
ATOM 655 C CA . TYR A 1 85 ? -2.600 -4.005 -22.700 1.00 84.00 85 TYR A CA 1
ATOM 656 C C . TYR A 1 85 ? -3.596 -4.918 -21.976 1.00 84.00 85 TYR A C 1
ATOM 658 O O . TYR A 1 85 ? -4.155 -5.820 -22.597 1.00 84.00 85 TYR A O 1
ATOM 666 N N . THR A 1 86 ? -3.846 -4.702 -20.682 1.00 80.56 86 THR A N 1
ATOM 667 C CA . THR A 1 86 ? -4.659 -5.617 -19.861 1.00 80.56 86 THR A CA 1
ATOM 668 C C . THR A 1 86 ? -6.141 -5.252 -19.818 1.00 80.56 86 THR A C 1
ATOM 670 O O . THR A 1 86 ? -6.973 -6.147 -19.659 1.00 80.56 86 THR A O 1
ATOM 673 N N . ALA A 1 87 ? -6.503 -3.980 -20.030 1.00 78.62 87 ALA A N 1
ATOM 674 C CA . ALA A 1 87 ? -7.901 -3.550 -20.048 1.00 78.62 87 ALA A CA 1
ATOM 675 C C . ALA A 1 87 ? -8.777 -4.277 -21.087 1.00 78.62 87 ALA A C 1
ATOM 677 O O . ALA A 1 87 ? -9.857 -4.722 -20.697 1.00 78.62 87 ALA A O 1
ATOM 678 N N . PRO A 1 88 ? -8.376 -4.464 -22.365 1.00 80.44 88 PRO A N 1
ATOM 679 C CA . PRO A 1 88 ? -9.238 -5.149 -23.333 1.00 80.44 88 PRO A CA 1
ATOM 680 C C . PRO A 1 88 ? -9.454 -6.631 -22.990 1.00 80.44 88 PRO A C 1
ATOM 682 O O . PRO A 1 88 ? -10.541 -7.162 -23.206 1.00 80.44 88 PRO A O 1
ATOM 685 N N . VAL A 1 89 ? -8.451 -7.289 -22.398 1.00 82.00 89 VAL A N 1
ATOM 686 C CA . VAL A 1 89 ? -8.523 -8.706 -22.002 1.00 82.00 89 VAL A CA 1
ATOM 687 C C . VAL A 1 89 ? -9.463 -8.899 -20.808 1.00 82.00 89 VAL A C 1
ATOM 689 O O . VAL A 1 89 ? -10.302 -9.804 -20.806 1.00 82.00 89 VAL A O 1
ATOM 692 N N . LEU A 1 90 ? -9.369 -8.022 -19.802 1.00 75.94 90 LEU A N 1
ATOM 693 C CA . LEU A 1 90 ? -10.262 -8.062 -18.643 1.00 75.94 90 LEU A CA 1
ATOM 694 C C . LEU A 1 90 ? -11.692 -7.649 -19.009 1.00 75.94 90 LEU A C 1
ATOM 696 O O . LEU A 1 90 ? -12.634 -8.274 -18.531 1.00 75.94 90 LEU A O 1
ATOM 700 N N . ALA A 1 91 ? -11.865 -6.647 -19.877 1.00 75.88 91 ALA A N 1
ATOM 701 C CA . ALA A 1 91 ? -13.182 -6.195 -20.323 1.00 75.88 91 ALA A CA 1
ATOM 702 C C . ALA A 1 91 ? -13.942 -7.281 -21.101 1.00 75.88 91 ALA A C 1
ATOM 704 O O . ALA A 1 91 ? -15.154 -7.406 -20.943 1.00 75.88 91 ALA A O 1
ATOM 705 N N . TYR A 1 92 ? -13.236 -8.105 -21.883 1.00 77.31 92 TYR A N 1
ATOM 706 C CA . TYR A 1 92 ? -13.833 -9.261 -22.556 1.00 77.31 92 TYR A CA 1
ATOM 707 C C . TYR A 1 92 ? -14.289 -10.347 -21.567 1.00 77.31 92 TYR A C 1
ATOM 709 O O . TYR A 1 92 ? -15.311 -10.993 -21.780 1.00 77.31 92 TYR A O 1
ATOM 717 N N . SER A 1 93 ? -13.558 -10.526 -20.464 1.00 77.25 93 SER A N 1
ATOM 718 C CA . SER A 1 93 ? -13.790 -11.622 -19.513 1.00 77.25 93 SER A CA 1
ATOM 719 C C . SER A 1 93 ? -14.840 -11.307 -18.438 1.00 77.25 93 SER A C 1
ATOM 721 O O . SER A 1 93 ? -15.482 -12.224 -17.934 1.00 77.25 93 SER A O 1
ATOM 723 N N . LEU A 1 94 ? -15.011 -10.034 -18.054 1.00 70.56 94 LEU A N 1
ATOM 724 C CA . LEU A 1 94 ? -15.833 -9.635 -16.896 1.00 70.56 94 LEU A CA 1
ATOM 725 C C . LEU A 1 94 ? -17.293 -9.268 -17.225 1.00 70.56 94 LEU A C 1
ATOM 727 O O . LEU A 1 94 ? -18.090 -9.093 -16.305 1.00 70.56 94 LEU A O 1
ATOM 731 N N . GLY A 1 95 ? -17.679 -9.192 -18.501 1.00 71.94 95 GLY A N 1
ATOM 732 C CA . GLY A 1 95 ? -19.032 -8.790 -18.905 1.00 71.94 95 GLY A CA 1
ATOM 733 C C . GLY A 1 95 ? -19.333 -7.294 -18.666 1.00 71.94 95 GLY A C 1
ATOM 734 O O . GLY A 1 95 ? -18.609 -6.617 -17.932 1.00 71.94 95 GLY A O 1
ATOM 735 N N . PRO A 1 96 ? -20.391 -6.743 -19.293 1.00 73.19 96 PRO A N 1
ATOM 736 C CA . PRO A 1 96 ? -20.609 -5.294 -19.418 1.00 73.19 96 PRO A CA 1
ATOM 737 C C . PRO A 1 96 ? -20.813 -4.548 -18.086 1.00 73.19 96 PRO A C 1
ATOM 739 O O . PRO A 1 96 ? -20.405 -3.393 -17.973 1.00 73.19 96 PRO A O 1
ATOM 742 N N . ASP A 1 97 ? -21.366 -5.194 -17.054 1.00 72.88 97 ASP A N 1
ATOM 743 C CA . ASP A 1 97 ? -21.638 -4.555 -15.753 1.00 72.88 97 ASP A CA 1
ATOM 744 C C . ASP A 1 97 ? -20.395 -4.374 -14.863 1.00 72.88 97 ASP A C 1
ATOM 746 O O . ASP A 1 97 ? -20.356 -3.490 -13.996 1.00 72.88 97 ASP A O 1
ATOM 750 N N . LEU A 1 98 ? -19.357 -5.195 -15.060 1.0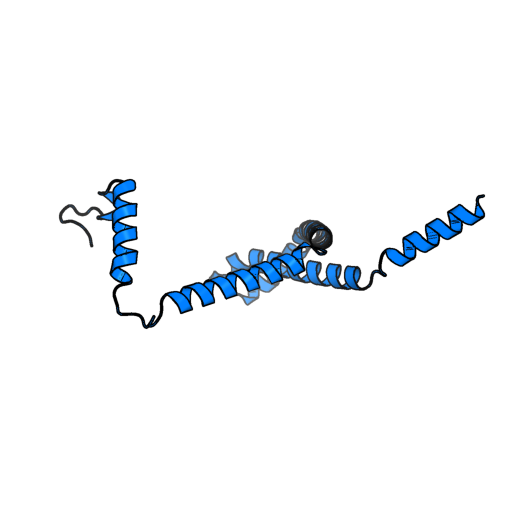0 74.12 98 LEU A N 1
ATOM 751 C CA . LEU A 1 98 ? -18.139 -5.172 -14.242 1.00 74.12 98 LEU A CA 1
ATOM 752 C C . LEU A 1 98 ? -16.981 -4.418 -14.908 1.00 74.12 98 LEU A C 1
ATOM 754 O O . LEU A 1 98 ? -15.941 -4.229 -14.276 1.00 74.12 98 LEU A O 1
ATOM 758 N N . VAL A 1 99 ? -17.161 -3.905 -16.131 1.00 74.12 99 VAL A N 1
ATOM 759 C CA . VAL A 1 99 ? -16.126 -3.147 -16.862 1.00 74.12 99 VAL A CA 1
ATOM 760 C C . VAL A 1 99 ? -15.641 -1.927 -16.066 1.00 74.12 99 VAL A C 1
ATOM 762 O O . VAL A 1 99 ? -14.459 -1.595 -16.099 1.00 74.12 99 VAL A O 1
ATOM 765 N N . LYS A 1 100 ? -16.512 -1.309 -15.256 1.00 79.69 100 LYS A N 1
ATOM 766 C CA . LYS A 1 100 ? -16.153 -0.176 -14.380 1.00 79.69 100 LYS A CA 1
ATOM 767 C C . LYS A 1 100 ? -15.112 -0.515 -13.304 1.00 79.69 100 LYS A C 1
ATOM 769 O O . LYS A 1 100 ? -14.418 0.376 -12.829 1.00 79.69 100 LYS A O 1
ATOM 774 N N . TRP A 1 101 ? -15.006 -1.785 -12.910 1.00 78.81 101 TRP A N 1
ATOM 775 C CA . TRP A 1 101 ? -14.049 -2.239 -11.898 1.00 78.81 101 TRP A CA 1
ATOM 776 C C . TRP A 1 101 ? -12.686 -2.591 -12.490 1.00 78.81 101 TRP A C 1
ATOM 778 O O . TRP A 1 101 ? -11.735 -2.764 -11.735 1.00 78.81 101 TRP A O 1
ATOM 788 N N . VAL A 1 102 ? -12.564 -2.671 -13.819 1.00 78.94 102 VAL A N 1
ATOM 789 C CA . VAL A 1 102 ? -11.329 -3.091 -14.497 1.00 78.94 102 VAL A CA 1
ATOM 790 C C . VAL A 1 102 ? -10.165 -2.168 -14.145 1.00 78.94 102 VAL A C 1
ATOM 792 O O . VAL A 1 102 ? -9.100 -2.661 -13.789 1.00 78.94 102 VAL A O 1
ATOM 795 N N . ASP A 1 103 ? -10.372 -0.849 -14.144 1.00 81.19 103 ASP A N 1
ATOM 796 C CA . ASP A 1 103 ? -9.315 0.107 -13.781 1.00 81.19 103 ASP A CA 1
ATOM 797 C C . ASP A 1 103 ? -8.889 -0.035 -12.308 1.00 81.19 103 ASP A C 1
ATOM 799 O O . ASP A 1 103 ? -7.701 -0.077 -11.995 1.00 81.19 103 ASP A O 1
ATOM 803 N N . VAL A 1 104 ? -9.853 -0.229 -11.400 1.00 84.56 104 VAL A N 1
ATOM 804 C CA . VAL A 1 104 ? -9.593 -0.439 -9.963 1.00 84.56 104 VAL A CA 1
ATOM 805 C C . VAL A 1 104 ? -8.823 -1.741 -9.720 1.00 84.56 104 VAL A C 1
ATOM 807 O O . VAL A 1 104 ? -7.895 -1.784 -8.910 1.00 84.56 104 VAL A O 1
ATOM 810 N N . ILE A 1 105 ? -9.185 -2.812 -10.427 1.00 80.00 105 ILE A N 1
ATOM 811 C CA . ILE A 1 105 ? -8.516 -4.113 -10.327 1.00 80.00 105 ILE A CA 1
ATOM 812 C C . ILE A 1 105 ? -7.088 -4.011 -10.872 1.00 80.00 105 ILE A C 1
ATOM 814 O O . ILE A 1 105 ? -6.156 -4.474 -10.222 1.00 80.00 105 ILE A O 1
ATOM 818 N N . ILE A 1 106 ? -6.888 -3.366 -12.023 1.00 83.25 106 ILE A N 1
ATOM 819 C CA . ILE A 1 106 ? -5.554 -3.210 -12.617 1.00 83.25 106 ILE A CA 1
ATOM 820 C C . ILE A 1 106 ? -4.650 -2.370 -11.708 1.00 83.25 106 ILE A C 1
ATOM 822 O O . ILE A 1 106 ? -3.527 -2.783 -11.423 1.00 83.25 106 ILE A O 1
ATOM 826 N N . ASP A 1 107 ? -5.138 -1.230 -11.210 1.00 81.56 107 ASP A N 1
ATOM 827 C CA . ASP A 1 107 ? -4.370 -0.333 -10.339 1.00 81.56 107 ASP A CA 1
ATOM 828 C C . ASP A 1 107 ? -3.990 -1.011 -9.014 1.00 81.56 107 ASP A C 1
ATOM 830 O O . ASP A 1 107 ? -2.830 -0.967 -8.594 1.00 81.56 107 ASP A O 1
ATOM 834 N N . SER A 1 108 ? -4.939 -1.710 -8.383 1.00 77.00 108 SER A N 1
ATOM 835 C CA . SER A 1 108 ? -4.693 -2.418 -7.121 1.00 77.00 108 SER A CA 1
ATOM 836 C C . SER A 1 108 ? -3.722 -3.589 -7.278 1.00 77.00 108 SER A C 1
ATOM 838 O O . SER A 1 108 ? -2.801 -3.727 -6.469 1.00 77.00 108 SER A O 1
ATOM 840 N N . VAL A 1 109 ? -3.866 -4.400 -8.331 1.00 80.94 109 VAL A N 1
ATOM 841 C CA . VAL A 1 109 ? -2.968 -5.531 -8.605 1.00 80.94 109 VAL A CA 1
ATOM 842 C C . VAL A 1 109 ? -1.565 -5.039 -8.955 1.00 80.94 109 VAL A C 1
ATOM 844 O O . VAL A 1 109 ? -0.591 -5.562 -8.41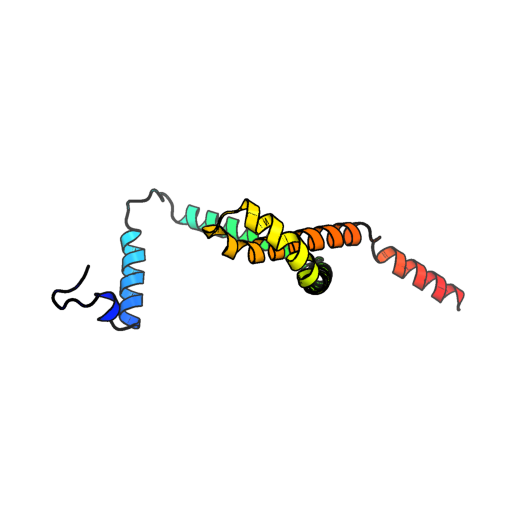5 1.00 80.94 109 VAL A O 1
ATOM 847 N N . LEU A 1 110 ? -1.439 -4.005 -9.793 1.00 84.94 110 LEU A N 1
ATOM 848 C CA . LEU A 1 110 ? -0.145 -3.426 -10.159 1.00 84.94 110 LEU A CA 1
ATOM 849 C C . LEU A 1 110 ? 0.608 -2.914 -8.925 1.00 84.94 110 LEU A C 1
ATOM 851 O O . LEU A 1 110 ? 1.783 -3.234 -8.735 1.00 84.94 110 LEU A O 1
ATOM 855 N N . LYS A 1 111 ? -0.079 -2.169 -8.050 1.00 79.81 111 LYS A N 1
ATOM 856 C CA . LYS A 1 111 ? 0.500 -1.660 -6.800 1.00 79.81 111 LYS A CA 1
ATOM 857 C C . LYS A 1 111 ? 0.893 -2.798 -5.861 1.00 79.81 111 LYS A C 1
ATOM 859 O O . LYS A 1 111 ? 2.005 -2.786 -5.341 1.00 79.81 111 LYS A O 1
ATOM 864 N N . ALA A 1 112 ? 0.040 -3.808 -5.688 1.00 75.69 112 ALA A N 1
ATOM 865 C CA . ALA A 1 112 ? 0.344 -4.962 -4.844 1.00 75.69 112 ALA A CA 1
ATOM 866 C C . ALA A 1 112 ? 1.580 -5.736 -5.338 1.00 75.69 112 ALA A C 1
ATOM 868 O O . ALA A 1 112 ? 2.484 -6.018 -4.552 1.00 75.69 112 ALA A O 1
ATOM 869 N N . VAL A 1 113 ? 1.663 -6.021 -6.642 1.00 82.62 113 VAL A N 1
ATOM 870 C CA . VAL A 1 113 ? 2.803 -6.727 -7.250 1.00 82.62 113 VAL A CA 1
ATOM 871 C C . VAL A 1 113 ? 4.093 -5.922 -7.098 1.00 82.62 113 VAL A C 1
ATOM 873 O O . VAL A 1 113 ? 5.111 -6.473 -6.682 1.00 82.62 113 VAL A O 1
ATOM 876 N N . LEU A 1 114 ? 4.067 -4.615 -7.367 1.00 84.06 114 LEU A N 1
ATOM 877 C CA . LEU A 1 114 ? 5.255 -3.770 -7.239 1.00 84.06 114 LEU A CA 1
ATOM 878 C C . LEU A 1 114 ? 5.719 -3.626 -5.788 1.00 84.06 114 LEU A C 1
ATOM 880 O O . LEU A 1 114 ? 6.921 -3.669 -5.530 1.00 84.06 114 LEU A O 1
ATOM 884 N N . ILE A 1 115 ? 4.796 -3.531 -4.830 1.00 82.00 115 ILE A N 1
ATOM 885 C CA . ILE A 1 115 ? 5.132 -3.522 -3.401 1.00 82.00 115 ILE A CA 1
ATOM 886 C C . ILE A 1 115 ? 5.815 -4.837 -3.001 1.00 82.00 115 ILE A C 1
ATOM 888 O O . ILE A 1 115 ? 6.832 -4.804 -2.305 1.00 82.00 115 ILE A O 1
ATOM 892 N N . LEU A 1 116 ? 5.320 -5.986 -3.475 1.00 80.19 116 LEU A N 1
ATOM 893 C CA . LEU A 1 116 ? 5.937 -7.293 -3.218 1.00 80.19 116 LEU A CA 1
ATOM 894 C C . LEU A 1 116 ? 7.335 -7.403 -3.838 1.00 80.19 116 LEU A C 1
ATOM 896 O O . LEU A 1 116 ? 8.268 -7.849 -3.170 1.00 80.19 116 LEU A O 1
ATOM 900 N N . ILE A 1 117 ? 7.507 -6.952 -5.083 1.00 82.62 117 ILE A N 1
ATOM 901 C CA . ILE A 1 117 ? 8.804 -6.958 -5.771 1.00 82.62 117 ILE A CA 1
ATOM 902 C C . ILE A 1 117 ? 9.812 -6.085 -5.017 1.00 82.62 117 ILE A C 1
ATOM 904 O O . ILE A 1 117 ? 10.895 -6.553 -4.662 1.00 82.62 117 ILE A O 1
ATOM 908 N N . VAL A 1 118 ? 9.457 -4.831 -4.716 1.00 84.25 118 VAL A N 1
ATOM 909 C CA . VAL A 1 118 ? 10.344 -3.914 -3.987 1.00 84.25 118 VAL A CA 1
ATOM 910 C C . VAL A 1 118 ? 10.659 -4.456 -2.592 1.00 84.25 118 VAL A C 1
ATOM 912 O O . VAL A 1 118 ? 11.789 -4.310 -2.127 1.00 84.25 118 VAL A O 1
ATOM 915 N N . TRP A 1 119 ? 9.712 -5.132 -1.936 1.00 79.94 119 TRP A N 1
ATOM 916 C CA . TRP A 1 119 ? 9.968 -5.786 -0.656 1.00 79.94 119 TRP A CA 1
ATOM 917 C C . TRP A 1 119 ? 10.987 -6.920 -0.754 1.00 79.94 119 TRP A C 1
ATOM 919 O O . TRP A 1 119 ? 11.896 -6.980 0.073 1.00 79.94 119 TRP A O 1
ATOM 929 N N . ILE A 1 120 ? 10.886 -7.783 -1.768 1.00 82.06 120 ILE A N 1
ATOM 930 C CA . ILE A 1 120 ? 11.856 -8.863 -1.998 1.00 82.06 120 ILE A CA 1
ATOM 931 C C . ILE A 1 120 ? 13.260 -8.271 -2.190 1.00 82.06 120 ILE A C 1
ATOM 933 O O . ILE A 1 120 ? 14.207 -8.697 -1.526 1.00 82.06 120 ILE A O 1
ATOM 937 N N . PHE A 1 121 ? 13.396 -7.219 -3.003 1.00 79.25 121 PHE A N 1
ATOM 938 C CA . PHE A 1 121 ? 14.670 -6.512 -3.179 1.00 79.25 121 PHE A CA 1
ATOM 939 C C . PHE A 1 121 ? 15.172 -5.838 -1.897 1.00 79.25 121 PHE A C 1
ATOM 941 O O . PHE A 1 121 ? 16.356 -5.922 -1.570 1.00 79.25 121 PHE A O 1
ATOM 948 N N . ALA A 1 122 ? 14.288 -5.191 -1.137 1.00 76.81 122 ALA A N 1
ATOM 949 C CA . ALA A 1 122 ? 14.641 -4.561 0.130 1.00 76.81 122 ALA A CA 1
ATOM 950 C C . ALA A 1 122 ? 15.088 -5.592 1.176 1.00 76.81 122 ALA A C 1
ATOM 952 O O . ALA A 1 122 ? 16.023 -5.337 1.932 1.00 76.81 122 ALA A O 1
ATOM 953 N N . LYS A 1 123 ? 14.462 -6.773 1.192 1.00 76.19 123 LYS A N 1
ATOM 954 C CA . LYS A 1 123 ? 14.810 -7.887 2.077 1.00 76.19 123 LYS A CA 1
ATOM 955 C C . LYS A 1 123 ? 16.155 -8.519 1.721 1.00 76.19 123 LYS A C 1
ATOM 957 O O . LYS A 1 123 ? 16.840 -8.993 2.629 1.00 76.19 123 LYS A O 1
ATOM 962 N N . MET A 1 124 ? 16.520 -8.528 0.438 1.00 77.38 124 MET A N 1
ATOM 963 C CA . MET A 1 124 ? 17.826 -8.994 -0.041 1.00 77.38 124 MET A CA 1
ATOM 964 C C . MET A 1 124 ? 18.969 -8.022 0.277 1.00 77.38 124 MET A C 1
ATOM 966 O O . MET A 1 124 ? 20.127 -8.432 0.257 1.00 77.38 124 MET A O 1
ATOM 970 N N . ARG A 1 125 ? 18.686 -6.750 0.594 1.00 71.56 125 ARG A N 1
ATOM 971 C CA . ARG A 1 125 ? 19.737 -5.776 0.908 1.00 71.56 125 ARG A CA 1
ATOM 972 C C . ARG A 1 125 ? 20.414 -6.129 2.246 1.00 71.56 125 ARG A C 1
ATOM 974 O O . ARG A 1 125 ? 19.725 -6.204 3.268 1.00 71.56 125 ARG A O 1
ATOM 981 N N . PRO A 1 126 ? 21.745 -6.320 2.282 1.00 59.75 126 PRO A N 1
ATOM 982 C CA . PRO A 1 126 ? 22.462 -6.545 3.532 1.00 59.75 126 PRO A CA 1
ATOM 983 C C . PRO A 1 126 ? 22.333 -5.330 4.464 1.00 59.75 126 PRO A C 1
ATOM 985 O O . PRO A 1 126 ? 22.225 -4.185 4.026 1.00 59.75 126 PRO A O 1
ATOM 988 N N . SER A 1 127 ? 22.301 -5.597 5.771 1.00 61.16 127 SER A N 1
ATOM 989 C CA . SER A 1 127 ? 22.092 -4.589 6.818 1.00 61.16 127 SER A CA 1
ATOM 990 C C . SER A 1 127 ? 23.144 -3.464 6.757 1.00 61.16 127 SER A C 1
ATOM 992 O O . SER A 1 127 ? 24.331 -3.759 6.583 1.00 61.16 127 SER A O 1
ATOM 994 N N . PRO A 1 128 ? 22.762 -2.190 6.987 1.00 59.19 128 PRO A N 1
ATOM 995 C CA . PRO A 1 128 ? 23.658 -1.029 6.898 1.00 59.19 128 PRO A CA 1
ATOM 996 C C . PRO A 1 128 ? 24.864 -1.077 7.849 1.00 59.19 128 PRO A C 1
ATOM 998 O O . PRO A 1 128 ? 25.837 -0.363 7.627 1.00 59.19 128 PRO A O 1
ATOM 1001 N N . LYS A 1 129 ? 24.856 -1.956 8.863 1.00 56.56 129 LYS A N 1
ATOM 1002 C CA . LYS A 1 129 ? 26.006 -2.175 9.760 1.00 56.56 129 LYS A CA 1
ATOM 1003 C C . LYS A 1 129 ? 27.279 -2.606 9.016 1.00 56.56 129 LYS A C 1
ATOM 1005 O O . LYS A 1 129 ? 28.374 -2.343 9.494 1.00 56.56 129 LYS A O 1
ATOM 1010 N N . CYS A 1 130 ? 27.150 -3.235 7.845 1.00 54.19 130 CYS A N 1
ATOM 1011 C CA . CYS A 1 130 ? 28.299 -3.639 7.029 1.00 54.19 130 CYS A CA 1
ATOM 1012 C C . CYS A 1 130 ? 28.973 -2.434 6.337 1.00 54.19 130 CYS A C 1
ATOM 1014 O O . CYS A 1 130 ? 30.188 -2.407 6.169 1.00 54.19 130 CYS A O 1
ATOM 1016 N N . GLN A 1 131 ? 28.197 -1.397 6.004 1.00 59.12 131 GLN A N 1
ATOM 1017 C CA . GLN A 1 131 ? 28.679 -0.230 5.262 1.00 59.12 131 GLN A CA 1
ATOM 1018 C C . GLN A 1 131 ? 29.421 0.767 6.162 1.00 59.12 131 GLN A C 1
ATOM 1020 O O . GLN A 1 131 ? 30.420 1.349 5.747 1.00 59.12 131 GLN A O 1
ATOM 1025 N N . THR A 1 132 ? 29.003 0.906 7.424 1.00 59.41 132 THR A N 1
ATOM 1026 C CA . THR A 1 132 ? 29.694 1.762 8.401 1.00 59.41 132 THR A CA 1
ATOM 1027 C C . THR A 1 132 ? 31.055 1.192 8.817 1.00 59.41 132 THR A C 1
ATOM 1029 O O . THR A 1 132 ? 32.003 1.954 8.986 1.00 59.41 132 THR A O 1
ATOM 1032 N N . CYS A 1 133 ? 31.190 -0.137 8.927 1.00 56.78 133 CYS A N 1
ATOM 1033 C CA . CYS A 1 133 ? 32.482 -0.779 9.206 1.00 56.78 133 CYS A CA 1
ATOM 1034 C C . CYS A 1 133 ? 33.482 -0.612 8.053 1.00 56.78 133 CYS A C 1
ATOM 1036 O O . CYS A 1 133 ? 34.667 -0.403 8.308 1.00 56.78 133 CYS A O 1
ATOM 1038 N N . LEU A 1 134 ? 33.015 -0.655 6.800 1.00 61.28 134 LEU A N 1
ATOM 1039 C CA . LEU A 1 134 ? 33.874 -0.429 5.636 1.00 61.28 134 LEU A CA 1
ATOM 1040 C C . LEU A 1 134 ? 34.393 1.017 5.589 1.00 61.28 134 LEU A C 1
ATOM 1042 O O . LEU A 1 134 ? 35.571 1.245 5.334 1.00 61.28 134 LEU A O 1
ATOM 1046 N N . GLN A 1 135 ? 33.526 1.983 5.905 1.00 60.50 135 GLN A N 1
ATOM 1047 C CA . GLN A 1 135 ? 33.891 3.400 5.948 1.00 60.50 135 GLN A CA 1
ATOM 1048 C C . GLN A 1 135 ? 34.858 3.728 7.095 1.00 60.50 135 GLN A C 1
ATOM 1050 O O . GLN A 1 135 ? 35.811 4.467 6.881 1.00 60.50 135 GLN A O 1
ATOM 1055 N N . MET A 1 136 ? 34.695 3.144 8.290 1.00 60.56 136 MET A N 1
ATOM 1056 C CA . MET A 1 136 ? 35.666 3.360 9.377 1.00 60.56 136 MET A CA 1
ATOM 1057 C C . MET A 1 136 ? 37.042 2.744 9.085 1.00 60.56 136 MET A C 1
ATOM 1059 O O . MET A 1 136 ? 38.065 3.324 9.448 1.00 60.56 136 MET A O 1
ATOM 1063 N N . HIS A 1 137 ? 37.092 1.596 8.407 1.00 60.16 137 HIS A N 1
ATOM 1064 C CA . HIS A 1 137 ? 38.362 0.978 8.028 1.00 60.16 137 HIS A CA 1
ATOM 1065 C C . HIS A 1 137 ? 39.111 1.775 6.941 1.00 60.16 137 HIS A C 1
ATOM 1067 O O . HIS A 1 137 ? 40.337 1.835 6.980 1.00 60.16 137 HIS A O 1
ATOM 1073 N N . GLU A 1 138 ? 38.411 2.430 6.006 1.00 61.44 138 GLU A N 1
ATOM 1074 C CA . GLU A 1 138 ? 39.047 3.384 5.080 1.00 61.44 138 GLU A CA 1
ATOM 1075 C C . GLU A 1 138 ? 39.573 4.633 5.794 1.00 61.44 138 GLU A C 1
ATOM 1077 O O . GLU A 1 138 ? 40.724 5.005 5.587 1.00 61.44 138 GLU A O 1
ATOM 1082 N N . VAL A 1 139 ? 38.785 5.239 6.689 1.00 63.97 139 VAL A N 1
ATOM 1083 C CA . VAL A 1 139 ? 39.204 6.453 7.416 1.00 63.97 139 VAL A CA 1
ATOM 1084 C C . VAL A 1 139 ? 40.448 6.203 8.276 1.00 63.97 139 VAL A C 1
ATOM 1086 O O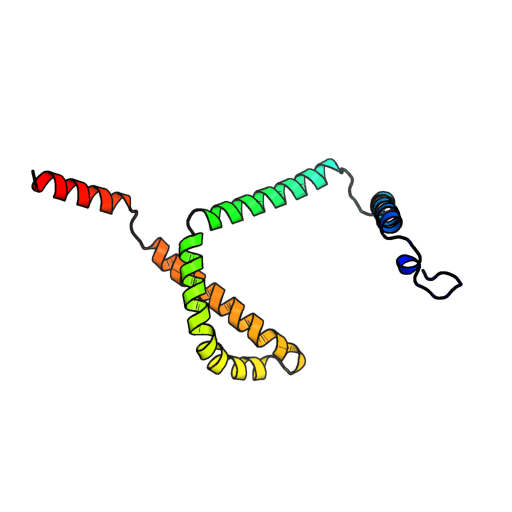 . VAL A 1 139 ? 41.308 7.072 8.368 1.00 63.97 139 VAL A O 1
ATOM 1089 N N . THR A 1 140 ? 40.596 5.001 8.842 1.00 63.16 140 THR A N 1
ATOM 1090 C CA . THR A 1 140 ? 41.771 4.641 9.660 1.00 63.16 140 THR A CA 1
ATOM 1091 C C . THR A 1 140 ? 43.027 4.378 8.816 1.00 63.16 140 THR A C 1
ATOM 1093 O O . THR A 1 140 ? 44.131 4.486 9.327 1.00 63.16 140 THR A O 1
ATOM 1096 N N . LYS A 1 141 ? 42.891 4.040 7.525 1.00 64.00 141 LYS A N 1
ATOM 1097 C CA . LYS A 1 141 ? 44.032 3.895 6.598 1.00 64.00 141 LYS A CA 1
ATOM 1098 C C . LYS A 1 141 ? 44.511 5.223 6.006 1.00 64.00 141 LYS A C 1
ATOM 1100 O O . LYS A 1 141 ? 45.597 5.265 5.438 1.00 64.00 141 LYS A O 1
ATOM 1105 N N . CYS A 1 142 ? 43.698 6.273 6.095 1.00 53.38 142 CYS A N 1
ATOM 1106 C CA . CYS A 1 142 ? 44.028 7.615 5.614 1.00 53.38 142 CYS A CA 1
ATOM 1107 C C . CYS A 1 142 ? 44.678 8.512 6.685 1.00 53.38 142 CYS A C 1
ATOM 1109 O O . CYS A 1 142 ? 44.871 9.699 6.423 1.00 53.38 142 CYS A O 1
ATOM 1111 N N . MET A 1 143 ? 45.006 7.966 7.860 1.00 52.47 143 MET A N 1
ATOM 1112 C CA . MET A 1 143 ? 45.690 8.645 8.965 1.00 52.47 143 MET A CA 1
ATOM 1113 C C . MET A 1 143 ? 47.017 7.950 9.260 1.00 52.47 143 MET A C 1
ATOM 1115 O O . MET A 1 143 ? 47.991 8.676 9.549 1.00 52.47 143 MET A O 1
#

Sequence (143 aa):
MYAEDGIRDVEAMSSQELVEHKSKLVLTSLKPKTCIKDPKRLQSAVGNLWSAWLAVVATLSLKFAQTTAYALAIAEMLKYPVTRYTAPVLAYSLGPDLVKWVDVIIDSVLKAVLILIVWIFAKMRPSPKCQTCLQMHEVTKCM